Protein AF-A0A7Y1F6J4-F1 (afdb_monomer_lite)

pLDDT: mean 79.05, std 9.96, range [46.78, 90.19]

Secondary structure (DSSP, 8-state):
---SEEE-SSSEEEEEE-S-----HHHHHHHHHHHHHHHH-TTEEEEEEESSHHHHHHHHHHHHHTT--SEEEEE--

Radius of gyration: 11.6 Å; chains: 1; bounding box: 26×20×29 Å

Organism: Pseudomonas veronii (NCBI:txid76761)

Foldseek 3Di:
DDFPDWDCPQATEGEHEDQAQDPPPVSLVVLVVVLVVCVVPVRYAYEYEYQDPVRQVVVVVSCVVSVNPRHHYDYDD

Structure (mmCIF, N/CA/C/O backbone):
data_AF-A0A7Y1F6J4-F1
#
_entry.id   AF-A0A7Y1F6J4-F1
#
loop_
_atom_site.group_PDB
_atom_site.id
_atom_site.type_symbol
_atom_site.label_atom_id
_atom_site.label_alt_id
_atom_site.label_comp_id
_atom_site.label_asym_id
_atom_site.label_entity_id
_atom_site.label_seq_id
_atom_site.pdbx_PDB_ins_code
_atom_site.Cartn_x
_atom_site.Cartn_y
_atom_site.Cartn_z
_atom_site.occupancy
_atom_site.B_iso_or_equiv
_atom_site.auth_seq_id
_atom_site.auth_comp_id
_atom_site.auth_asym_id
_atom_site.auth_atom_id
_atom_site.pdbx_PDB_model_num
ATOM 1 N N . MET A 1 1 ? 5.116 11.231 -4.805 1.00 46.78 1 MET A N 1
ATOM 2 C CA . MET A 1 1 ? 5.424 10.035 -3.993 1.00 46.78 1 MET A CA 1
ATOM 3 C C . MET A 1 1 ? 6.884 9.722 -4.219 1.00 46.78 1 MET A C 1
ATOM 5 O O . MET A 1 1 ? 7.313 9.812 -5.361 1.00 46.78 1 MET A O 1
ATOM 9 N N . LYS A 1 2 ? 7.638 9.444 -3.159 1.00 49.72 2 LYS A N 1
ATOM 10 C CA . LYS A 1 2 ? 9.017 8.971 -3.263 1.00 49.72 2 LYS A CA 1
ATOM 11 C C . LYS A 1 2 ? 8.941 7.471 -2.990 1.00 49.72 2 LYS A C 1
ATOM 13 O O . LYS A 1 2 ? 8.449 7.105 -1.931 1.00 49.72 2 LYS A O 1
ATOM 18 N N . PHE A 1 3 ? 9.288 6.654 -3.976 1.00 61.06 3 PHE A N 1
ATOM 19 C CA . PHE A 1 3 ? 9.390 5.2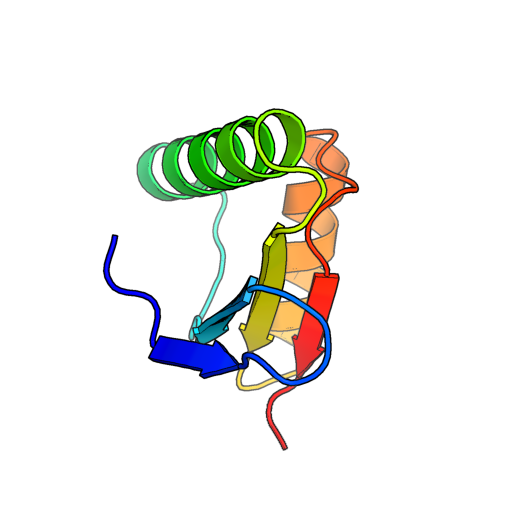08 -3.798 1.00 61.06 3 PHE A CA 1
ATOM 20 C C . PHE A 1 3 ? 10.783 4.908 -3.245 1.00 61.06 3 PHE A C 1
ATOM 22 O O . PHE A 1 3 ? 11.752 5.543 -3.666 1.00 61.06 3 PHE A O 1
ATOM 29 N N . ASP A 1 4 ? 10.861 4.010 -2.266 1.00 63.59 4 ASP A N 1
ATOM 30 C CA . ASP A 1 4 ? 12.104 3.683 -1.554 1.00 63.59 4 ASP A CA 1
ATOM 31 C C . ASP A 1 4 ? 13.055 2.858 -2.438 1.00 63.59 4 ASP A C 1
ATOM 33 O O . ASP A 1 4 ? 14.273 2.950 -2.309 1.00 63.59 4 ASP A O 1
ATOM 37 N N . GLY A 1 5 ? 12.498 2.100 -3.386 1.00 58.62 5 GLY A N 1
ATOM 38 C CA . GLY A 1 5 ? 13.244 1.367 -4.399 1.00 58.62 5 GLY A CA 1
ATOM 39 C C . GLY A 1 5 ? 12.508 1.336 -5.734 1.00 58.62 5 GLY A C 1
ATOM 40 O O . GLY A 1 5 ? 11.278 1.355 -5.791 1.00 58.62 5 GLY A O 1
ATOM 41 N N . ILE A 1 6 ? 13.271 1.290 -6.822 1.00 65.62 6 ILE A N 1
ATOM 42 C CA . ILE A 1 6 ? 12.765 0.997 -8.164 1.00 65.62 6 ILE A CA 1
ATOM 43 C C . ILE A 1 6 ? 13.613 -0.167 -8.674 1.00 65.62 6 ILE A C 1
ATOM 45 O O . ILE A 1 6 ? 14.808 0.002 -8.901 1.00 65.62 6 ILE A O 1
ATOM 49 N N . GLU A 1 7 ? 13.020 -1.353 -8.784 1.00 64.56 7 GLU A N 1
ATOM 50 C CA . GLU A 1 7 ? 13.660 -2.522 -9.391 1.00 64.56 7 GLU A CA 1
ATOM 51 C C . GLU A 1 7 ? 13.225 -2.618 -10.858 1.00 64.56 7 GLU A C 1
ATOM 53 O O . GLU A 1 7 ? 12.033 -2.672 -11.140 1.00 64.56 7 GLU A O 1
ATOM 58 N N . ASP A 1 8 ? 14.181 -2.663 -11.788 1.00 60.19 8 ASP A N 1
ATOM 59 C CA . ASP A 1 8 ? 13.929 -2.753 -13.238 1.00 60.19 8 ASP A CA 1
ATOM 60 C C . ASP A 1 8 ? 14.267 -4.148 -13.800 1.00 60.19 8 ASP A C 1
ATOM 62 O O . ASP A 1 8 ? 14.754 -4.307 -14.911 1.00 60.19 8 ASP A O 1
ATOM 66 N N . ILE A 1 9 ? 14.072 -5.204 -13.007 1.00 53.62 9 ILE A N 1
ATOM 67 C CA . ILE A 1 9 ? 14.567 -6.550 -13.357 1.00 53.62 9 ILE A CA 1
ATOM 68 C C . ILE A 1 9 ? 13.671 -7.247 -14.406 1.00 53.62 9 ILE A C 1
ATOM 70 O O . ILE A 1 9 ? 14.075 -8.237 -15.009 1.00 53.62 9 ILE A O 1
ATOM 74 N N . ASN A 1 10 ? 12.454 -6.746 -14.660 1.00 53.12 10 ASN A N 1
ATOM 75 C CA . ASN A 1 10 ? 11.556 -7.270 -15.706 1.00 53.12 10 ASN A CA 1
ATOM 76 C C . ASN A 1 10 ? 10.413 -6.283 -16.046 1.00 53.12 10 ASN A C 1
ATOM 78 O O . ASN A 1 10 ? 9.262 -6.677 -16.255 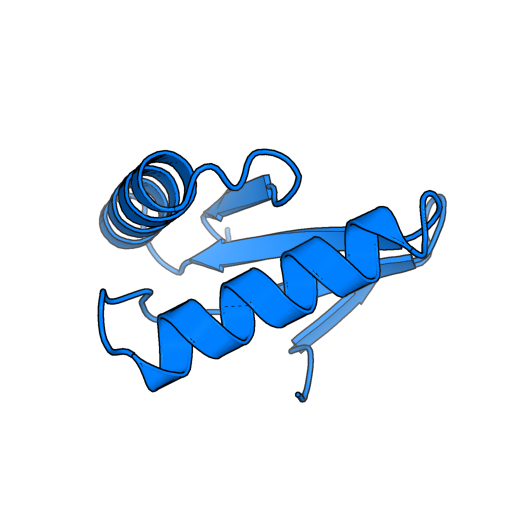1.00 53.12 10 ASN A O 1
ATOM 82 N N . GLY A 1 11 ? 10.723 -4.984 -16.015 1.00 63.81 11 GLY A N 1
ATOM 83 C CA . GLY A 1 11 ? 9.762 -3.877 -15.972 1.00 63.81 11 GLY A CA 1
ATOM 84 C C . GLY A 1 11 ? 9.869 -3.091 -14.663 1.00 63.81 11 GLY A C 1
ATOM 85 O O . GLY A 1 11 ? 10.534 -3.526 -13.722 1.00 63.81 11 GLY A O 1
ATOM 86 N N . ILE A 1 12 ? 9.195 -1.942 -14.596 1.00 73.69 12 ILE A N 1
ATOM 87 C CA . ILE A 1 12 ? 9.339 -0.992 -13.487 1.00 73.69 12 ILE A CA 1
ATOM 88 C C . ILE A 1 12 ? 8.604 -1.532 -12.256 1.00 73.69 12 ILE A C 1
ATOM 90 O O . ILE A 1 12 ? 7.384 -1.436 -12.139 1.00 73.69 12 ILE A O 1
ATOM 94 N N . THR A 1 13 ? 9.333 -2.084 -11.298 1.00 78.38 13 THR A N 1
ATOM 95 C CA . THR A 1 13 ? 8.781 -2.491 -10.006 1.00 78.38 13 THR A CA 1
ATOM 96 C C . THR A 1 13 ? 9.058 -1.405 -8.978 1.00 78.38 13 THR A C 1
ATOM 98 O O . THR A 1 13 ? 10.188 -1.190 -8.551 1.00 78.38 13 THR A O 1
ATOM 101 N N . LEU A 1 14 ? 8.009 -0.696 -8.582 1.00 79.88 14 LEU A N 1
ATOM 102 C CA . LEU A 1 14 ? 8.044 0.342 -7.567 1.00 79.88 14 LEU A CA 1
ATOM 103 C C . LEU A 1 14 ? 7.916 -0.298 -6.190 1.00 79.88 14 LEU A C 1
ATOM 105 O O . LEU A 1 14 ? 6.877 -0.864 -5.846 1.00 79.88 14 LEU A O 1
ATOM 109 N N . ILE A 1 15 ? 8.970 -0.191 -5.398 1.00 80.94 15 ILE A N 1
ATOM 110 C CA . ILE A 1 15 ? 9.024 -0.739 -4.052 1.00 80.94 15 ILE A CA 1
ATOM 111 C C . ILE A 1 15 ? 8.867 0.406 -3.074 1.00 80.94 15 ILE A C 1
ATOM 113 O O . ILE A 1 15 ? 9.651 1.357 -3.047 1.00 80.94 15 ILE A O 1
ATOM 117 N N . ASP A 1 16 ? 7.821 0.323 -2.271 1.00 78.56 16 ASP A N 1
ATOM 118 C CA . ASP A 1 16 ? 7.546 1.293 -1.227 1.00 78.56 16 ASP A CA 1
ATOM 119 C C . ASP A 1 16 ? 7.679 0.592 0.122 1.00 78.56 16 ASP A C 1
ATOM 121 O O . ASP A 1 16 ? 6.864 -0.261 0.487 1.00 78.56 16 ASP A O 1
ATOM 125 N N . ARG A 1 17 ? 8.745 0.929 0.849 1.00 79.12 17 ARG A N 1
ATOM 126 C CA . ARG A 1 17 ? 8.935 0.465 2.219 1.00 79.12 17 ARG A CA 1
ATOM 127 C C . ARG A 1 17 ? 8.059 1.300 3.132 1.00 79.12 17 ARG A C 1
ATOM 129 O O . ARG A 1 17 ? 8.321 2.478 3.375 1.00 79.12 17 ARG A O 1
ATOM 136 N N . LYS A 1 18 ? 7.018 0.677 3.669 1.00 72.75 18 LYS A N 1
ATOM 137 C CA . LYS A 1 18 ? 6.123 1.296 4.639 1.00 72.75 18 LYS A CA 1
ATOM 138 C C . LYS A 1 18 ? 6.364 0.685 6.002 1.00 72.75 18 LYS A C 1
ATOM 140 O O . LYS A 1 18 ? 6.279 -0.519 6.195 1.00 72.75 18 LYS A O 1
ATOM 145 N N . THR A 1 19 ? 6.580 1.536 6.993 1.00 70.75 19 THR A N 1
ATOM 146 C CA . THR A 1 19 ? 6.580 1.111 8.397 1.00 70.75 19 THR A CA 1
ATOM 147 C C . THR A 1 19 ? 5.201 0.621 8.833 1.00 70.75 19 THR A C 1
ATOM 149 O O . THR A 1 19 ? 5.106 -0.370 9.554 1.00 70.75 19 THR A O 1
ATOM 152 N N . ALA A 1 20 ? 4.132 1.272 8.362 1.00 72.88 20 ALA A N 1
ATOM 153 C CA . ALA A 1 20 ? 2.754 0.833 8.556 1.00 72.88 20 ALA A CA 1
ATOM 154 C C . ALA A 1 20 ? 1.815 1.389 7.473 1.00 72.88 20 ALA A C 1
ATOM 156 O O . ALA A 1 20 ? 1.975 2.525 7.008 1.00 72.88 20 ALA A O 1
ATOM 157 N N . LEU A 1 21 ? 0.799 0.597 7.115 1.00 75.31 21 LEU A N 1
ATOM 158 C CA . LEU A 1 21 ? -0.366 1.052 6.363 1.00 75.31 21 LEU A CA 1
ATOM 159 C C . LEU A 1 21 ? -1.561 1.131 7.313 1.00 75.31 21 LEU A C 1
ATOM 161 O O . LEU A 1 21 ? -1.830 0.224 8.099 1.00 75.31 21 LEU A O 1
ATOM 165 N N . THR A 1 22 ? -2.259 2.249 7.249 1.00 76.44 22 THR A N 1
ATOM 166 C CA . THR A 1 22 ? -3.421 2.576 8.064 1.00 76.44 22 THR A CA 1
ATOM 167 C C . THR A 1 22 ? -4.555 3.021 7.154 1.00 76.44 22 THR A C 1
ATOM 169 O O . THR A 1 22 ? -4.344 3.382 5.995 1.00 76.44 22 THR A O 1
ATOM 172 N N . THR A 1 23 ? -5.762 3.034 7.702 1.00 73.25 23 THR A N 1
ATOM 173 C CA . THR A 1 23 ? -6.981 3.457 7.012 1.00 73.25 23 THR A CA 1
ATOM 174 C C . THR A 1 23 ? -7.134 4.976 6.922 1.00 73.25 23 THR A C 1
ATOM 176 O O . THR A 1 23 ? -8.188 5.458 6.526 1.00 73.25 23 THR A O 1
ATOM 179 N N . PHE A 1 24 ? -6.099 5.758 7.263 1.00 79.25 24 PHE A N 1
ATOM 180 C CA . PHE A 1 24 ? -6.148 7.209 7.099 1.00 79.25 24 PHE A CA 1
ATOM 181 C C . PHE A 1 24 ? -6.385 7.578 5.630 1.00 79.25 24 PHE A C 1
ATOM 183 O O . PHE A 1 24 ? -5.663 7.106 4.747 1.00 79.25 24 PHE A O 1
ATOM 190 N N . ASP A 1 25 ? -7.311 8.506 5.378 1.00 78.94 25 ASP A N 1
ATOM 191 C CA . ASP A 1 25 ? -7.703 8.945 4.031 1.00 78.94 25 ASP A CA 1
ATOM 192 C C . ASP A 1 25 ? -6.513 9.292 3.136 1.00 78.94 25 ASP A C 1
ATOM 194 O O . ASP A 1 25 ? -6.463 8.910 1.969 1.00 78.94 25 ASP A O 1
ATOM 198 N N . LYS A 1 26 ? -5.496 9.966 3.689 1.00 77.69 26 LYS A N 1
ATOM 199 C CA . LYS A 1 26 ? -4.283 10.324 2.940 1.00 77.69 26 LYS A CA 1
ATOM 200 C C . LYS A 1 26 ? -3.526 9.097 2.432 1.00 77.69 26 LYS A C 1
ATOM 202 O O . LYS A 1 26 ? -3.008 9.126 1.315 1.00 77.69 26 LYS A O 1
ATOM 207 N N . GLN A 1 27 ? -3.439 8.039 3.239 1.00 80.19 27 GLN A N 1
ATOM 208 C CA . GLN A 1 27 ? -2.793 6.797 2.824 1.00 80.19 27 GLN A CA 1
ATOM 209 C C . GLN A 1 27 ? -3.669 6.048 1.823 1.00 80.19 27 GLN A C 1
ATOM 211 O O . GLN A 1 27 ? -3.157 5.683 0.768 1.00 80.19 27 GLN A O 1
ATOM 216 N N . ILE A 1 28 ? -4.973 5.922 2.072 1.00 82.50 28 ILE A N 1
ATOM 217 C CA . ILE A 1 28 ? -5.911 5.279 1.141 1.00 82.50 28 ILE A CA 1
ATOM 218 C C . ILE A 1 28 ? -5.878 5.944 -0.239 1.00 82.50 28 ILE A C 1
ATOM 220 O O . ILE A 1 28 ? -5.651 5.270 -1.243 1.00 82.50 28 ILE A O 1
ATOM 224 N N . GLN A 1 29 ? -5.977 7.274 -0.304 1.00 83.44 29 GLN A N 1
ATOM 225 C CA . GLN A 1 29 ? -5.864 8.024 -1.559 1.00 83.44 29 GLN A CA 1
ATOM 226 C C . GLN A 1 29 ? -4.504 7.836 -2.237 1.00 83.44 29 GLN A C 1
ATOM 228 O O . GLN A 1 29 ? -4.397 7.887 -3.463 1.00 83.44 29 GLN A O 1
ATOM 233 N N . SER A 1 30 ? -3.432 7.653 -1.464 1.00 80.38 30 SER A N 1
ATOM 234 C CA . SER A 1 30 ? -2.119 7.341 -2.025 1.00 80.38 30 SER A CA 1
ATOM 235 C C . SER A 1 30 ? -2.125 5.959 -2.677 1.00 80.38 30 SER A C 1
ATOM 237 O O . SER A 1 30 ? -1.691 5.828 -3.817 1.00 80.38 30 SER A O 1
ATOM 239 N N . VAL A 1 31 ? -2.662 4.946 -1.997 1.00 82.69 31 VAL A N 1
ATOM 240 C CA . VAL A 1 31 ? -2.733 3.568 -2.499 1.00 82.69 31 VAL A CA 1
ATOM 241 C C . VAL A 1 31 ? -3.649 3.466 -3.721 1.00 82.69 31 VAL A C 1
ATOM 243 O O . VAL A 1 31 ? -3.271 2.847 -4.713 1.00 82.69 31 VAL A O 1
ATOM 246 N N . GLN A 1 32 ? -4.801 4.139 -3.714 1.00 85.38 32 GLN A N 1
ATOM 247 C CA . GLN A 1 32 ? -5.691 4.215 -4.876 1.00 85.38 32 GLN A CA 1
ATOM 248 C C . GLN A 1 32 ? -5.010 4.883 -6.076 1.00 85.38 32 GLN A C 1
ATOM 250 O O . GLN A 1 32 ? -5.123 4.386 -7.196 1.00 85.38 32 GLN A O 1
ATOM 255 N N . ARG A 1 33 ? -4.247 5.965 -5.859 1.00 84.31 33 ARG A N 1
ATOM 256 C CA . ARG A 1 33 ? -3.459 6.602 -6.928 1.00 84.31 33 ARG A CA 1
ATOM 257 C C . ARG A 1 33 ? -2.394 5.671 -7.494 1.00 84.31 33 ARG A C 1
ATOM 259 O O . ARG A 1 33 ? -2.244 5.618 -8.710 1.00 84.31 33 ARG A O 1
ATOM 266 N N . VAL A 1 34 ? -1.692 4.922 -6.640 1.00 81.81 34 VAL A N 1
ATOM 267 C CA . VAL A 1 34 ? -0.746 3.890 -7.093 1.00 81.81 34 VAL A CA 1
ATOM 268 C C . VAL A 1 34 ? -1.483 2.835 -7.911 1.00 81.81 34 VAL A C 1
ATOM 270 O O . VAL A 1 34 ? -1.105 2.584 -9.047 1.00 81.81 34 VAL A O 1
ATOM 273 N N . SER A 1 35 ? -2.583 2.283 -7.398 1.00 83.56 35 SER A N 1
ATOM 274 C CA . SER A 1 35 ? -3.386 1.289 -8.114 1.00 83.56 35 SER A CA 1
ATOM 275 C C . SER A 1 35 ? -3.852 1.792 -9.486 1.00 83.56 35 SER A C 1
ATOM 277 O O . SER A 1 35 ? -3.741 1.064 -10.473 1.00 83.56 35 SER A O 1
ATOM 279 N N . ALA A 1 36 ? -4.325 3.036 -9.580 1.00 85.75 36 ALA A N 1
ATOM 280 C CA . ALA A 1 36 ? -4.722 3.648 -10.844 1.00 85.75 36 ALA A CA 1
ATOM 281 C C . ALA A 1 36 ? -3.532 3.805 -11.804 1.00 85.75 36 ALA A C 1
ATOM 283 O O . ALA A 1 36 ? -3.653 3.469 -12.981 1.00 85.75 36 ALA A O 1
ATOM 284 N N . ALA A 1 37 ? -2.372 4.241 -11.305 1.00 82.50 37 ALA A N 1
ATOM 285 C CA . ALA A 1 37 ? -1.155 4.352 -12.104 1.00 82.50 37 ALA A CA 1
ATOM 286 C C . ALA A 1 37 ? -0.686 2.986 -12.634 1.00 82.50 37 ALA A C 1
ATOM 288 O O . ALA A 1 37 ? -0.323 2.887 -13.802 1.00 82.50 37 ALA A O 1
ATOM 289 N N . LEU A 1 38 ? -0.764 1.923 -11.827 1.00 82.75 38 LEU A N 1
ATOM 290 C CA . LEU A 1 38 ? -0.444 0.554 -12.252 1.00 82.75 38 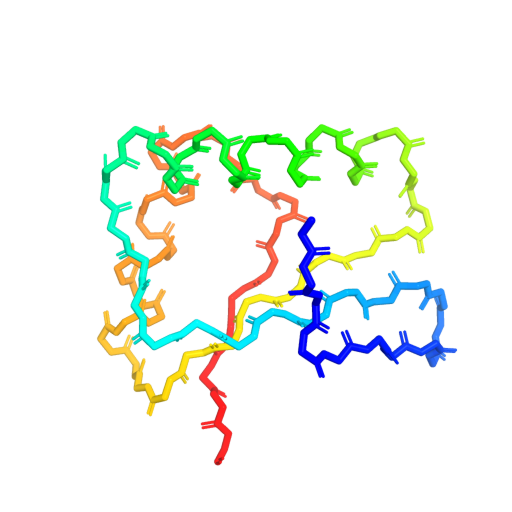LEU A CA 1
ATOM 291 C C . LEU A 1 38 ? -1.430 0.032 -13.302 1.00 82.75 38 LEU A C 1
ATOM 293 O O . LEU A 1 38 ? -1.032 -0.647 -14.239 1.00 82.75 38 LEU A O 1
ATOM 297 N N . LYS A 1 39 ? -2.723 0.366 -13.184 1.00 82.25 39 LYS A N 1
ATOM 298 C CA . LYS A 1 39 ? -3.718 0.018 -14.214 1.00 82.25 39 LYS A CA 1
ATOM 299 C C . LYS A 1 39 ? -3.441 0.727 -15.541 1.00 82.25 39 LYS A C 1
ATOM 301 O O . LYS A 1 39 ? -3.658 0.136 -16.591 1.00 82.25 39 LYS A O 1
ATOM 306 N N . GLN A 1 40 ? -2.971 1.974 -15.494 1.00 82.06 40 GLN A N 1
ATOM 307 C CA . GLN A 1 40 ? -2.578 2.729 -16.690 1.00 82.06 40 GLN A CA 1
ATOM 308 C C . GLN A 1 40 ? -1.245 2.251 -17.278 1.00 82.06 40 GLN A C 1
ATOM 310 O O . GLN A 1 40 ? -1.022 2.400 -18.475 1.00 82.06 40 GLN A O 1
ATOM 315 N N . ASN A 1 41 ? -0.374 1.666 -16.454 1.00 78.75 41 ASN A N 1
ATOM 316 C CA . ASN A 1 41 ? 0.951 1.215 -16.854 1.00 78.75 41 ASN A CA 1
ATOM 317 C C . ASN A 1 41 ? 1.102 -0.287 -16.568 1.00 78.75 41 ASN A C 1
ATOM 319 O O . ASN A 1 41 ? 1.670 -0.655 -15.541 1.00 78.75 41 ASN A O 1
ATOM 323 N N . PRO A 1 42 ? 0.641 -1.174 -17.470 1.00 71.75 42 PRO A N 1
ATOM 324 C CA . PRO A 1 42 ? 0.675 -2.623 -17.245 1.00 71.75 42 PRO A CA 1
ATOM 325 C C . PRO A 1 42 ? 2.094 -3.208 -17.10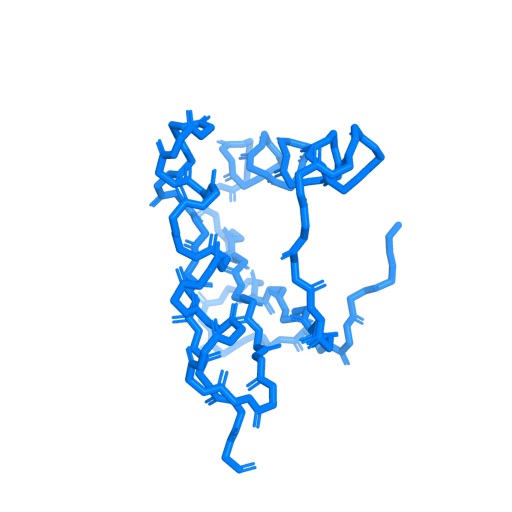7 1.00 71.75 42 PRO A C 1
ATOM 327 O O . PRO A 1 42 ? 2.249 -4.322 -16.614 1.00 71.75 42 PRO A O 1
ATOM 330 N N . GLY A 1 43 ? 3.131 -2.466 -17.516 1.00 75.75 43 GLY A N 1
ATOM 331 C CA . GLY A 1 43 ? 4.541 -2.814 -17.296 1.00 75.75 43 GLY A CA 1
ATOM 332 C C . GLY A 1 43 ? 5.103 -2.384 -15.935 1.00 75.75 43 GLY A C 1
ATOM 333 O O . GLY A 1 43 ? 6.268 -2.654 -15.655 1.00 75.75 43 GLY A O 1
ATOM 334 N N . VAL A 1 44 ? 4.303 -1.705 -15.105 1.00 79.81 44 VAL A N 1
ATOM 335 C CA . VAL A 1 44 ? 4.696 -1.234 -13.774 1.00 79.81 44 VAL A CA 1
ATOM 336 C C . VAL A 1 44 ? 4.024 -2.110 -12.719 1.00 79.81 44 VAL A C 1
ATOM 338 O O . VAL A 1 44 ? 2.826 -2.382 -12.792 1.00 79.81 44 VAL A O 1
ATOM 341 N N . LYS A 1 45 ? 4.777 -2.537 -11.708 1.00 82.19 45 LYS A N 1
ATOM 342 C CA . LYS A 1 45 ? 4.268 -3.272 -10.539 1.00 82.19 45 LYS A CA 1
ATOM 343 C C . LYS A 1 45 ? 4.555 -2.469 -9.279 1.00 82.19 45 LYS A C 1
ATOM 345 O O . LYS A 1 45 ? 5.591 -1.824 -9.211 1.00 82.19 45 LYS A O 1
ATOM 350 N N . ALA A 1 46 ? 3.674 -2.507 -8.281 1.00 83.12 46 ALA A N 1
ATOM 351 C CA . ALA A 1 46 ? 3.992 -1.959 -6.963 1.00 83.12 46 ALA A CA 1
ATOM 352 C C . ALA A 1 46 ? 4.081 -3.071 -5.927 1.00 83.12 46 ALA A C 1
ATOM 354 O O . ALA A 1 46 ? 3.210 -3.943 -5.862 1.00 83.12 46 ALA A O 1
ATOM 355 N N . VAL A 1 47 ? 5.121 -2.999 -5.108 1.00 86.06 47 VAL A N 1
ATOM 356 C CA . VAL A 1 47 ? 5.346 -3.892 -3.978 1.00 86.06 47 VAL A CA 1
ATOM 357 C C . VAL A 1 47 ? 5.458 -3.042 -2.722 1.00 86.06 47 VAL A C 1
ATOM 359 O O . VAL A 1 47 ? 6.280 -2.130 -2.651 1.00 86.06 47 VAL A O 1
ATOM 362 N N . PHE A 1 48 ? 4.624 -3.329 -1.731 1.00 86.31 48 PHE A N 1
ATOM 363 C CA . PHE A 1 48 ? 4.732 -2.735 -0.409 1.00 86.31 48 PHE A CA 1
ATOM 364 C C . PHE A 1 48 ? 5.506 -3.662 0.512 1.00 86.31 48 PHE A C 1
ATOM 366 O O . PHE A 1 48 ? 5.115 -4.809 0.733 1.00 86.31 48 PHE A O 1
ATOM 373 N N . GLU A 1 49 ? 6.607 -3.144 1.039 1.00 87.19 49 GLU A N 1
ATOM 374 C CA . GLU A 1 49 ? 7.459 -3.842 1.988 1.00 87.19 49 GLU A CA 1
ATOM 375 C C . GLU A 1 49 ? 7.198 -3.336 3.398 1.00 87.19 49 GLU A C 1
ATOM 377 O O . GLU A 1 49 ? 7.236 -2.131 3.646 1.00 87.19 49 GLU A O 1
ATOM 382 N N . PHE A 1 50 ? 6.968 -4.263 4.324 1.00 86.69 50 PHE A N 1
ATOM 383 C CA . PHE A 1 50 ? 6.729 -3.948 5.729 1.00 86.69 50 PHE A CA 1
ATOM 384 C C . PHE A 1 50 ? 7.792 -4.569 6.630 1.00 86.69 50 PHE A C 1
ATOM 386 O O . PHE A 1 50 ? 8.230 -5.683 6.362 1.00 86.69 50 PHE A O 1
ATOM 393 N N . PRO A 1 51 ? 8.169 -3.918 7.742 1.00 84.81 51 PRO A N 1
ATOM 394 C CA . PRO A 1 51 ? 9.194 -4.438 8.649 1.00 84.81 51 PRO A CA 1
ATOM 395 C C . PRO A 1 51 ? 8.729 -5.652 9.467 1.00 84.81 51 PRO A C 1
ATOM 397 O O . PRO A 1 51 ? 9.522 -6.261 10.173 1.00 84.81 51 PRO A O 1
ATOM 400 N N . ASN A 1 52 ? 7.431 -5.969 9.464 1.00 88.50 52 ASN A N 1
ATOM 401 C CA . ASN A 1 52 ? 6.883 -7.095 10.209 1.00 88.50 52 ASN A CA 1
ATOM 402 C C . ASN A 1 52 ? 5.628 -7.659 9.533 1.00 88.50 52 ASN A C 1
ATOM 404 O O . ASN A 1 52 ? 4.914 -6.950 8.820 1.00 88.50 52 ASN A O 1
ATOM 408 N N . GLN A 1 53 ? 5.330 -8.926 9.833 1.00 87.25 53 GLN A N 1
ATOM 409 C CA . GLN A 1 53 ? 4.163 -9.627 9.297 1.00 87.25 53 GLN A CA 1
ATOM 410 C C . GLN A 1 53 ? 2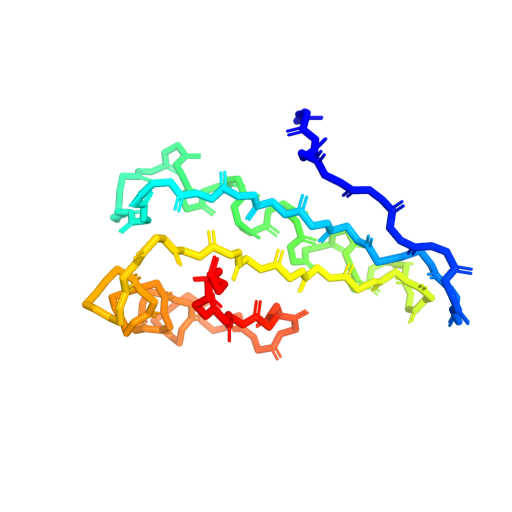.842 -8.958 9.701 1.00 87.25 53 GLN A C 1
ATOM 412 O O . GLN A 1 53 ? 1.956 -8.831 8.872 1.00 87.25 53 GLN A O 1
ATOM 417 N N . LYS A 1 54 ? 2.718 -8.429 10.929 1.00 88.06 54 LYS A N 1
ATOM 418 C CA . LYS A 1 54 ? 1.480 -7.759 11.380 1.00 88.06 54 LYS A CA 1
ATOM 419 C C . LYS A 1 54 ? 1.121 -6.541 10.521 1.00 88.06 54 LYS A C 1
ATOM 421 O O . LYS A 1 54 ? -0.050 -6.305 10.242 1.00 88.06 54 LYS A O 1
ATOM 426 N N . ALA A 1 55 ? 2.116 -5.755 10.124 1.00 85.50 55 ALA A N 1
ATOM 427 C CA . ALA A 1 55 ? 1.940 -4.595 9.264 1.00 85.50 55 ALA A CA 1
ATOM 428 C C . ALA A 1 55 ? 1.641 -5.017 7.818 1.00 85.50 55 ALA A C 1
ATOM 430 O O . ALA A 1 55 ? 0.799 -4.387 7.183 1.00 85.50 55 ALA A O 1
ATOM 431 N N . ALA A 1 56 ? 2.260 -6.100 7.337 1.00 87.75 56 ALA A N 1
ATOM 432 C CA . ALA A 1 56 ? 1.956 -6.692 6.034 1.00 87.75 56 ALA A CA 1
ATOM 433 C C . ALA A 1 56 ? 0.519 -7.240 5.959 1.00 87.75 56 ALA A C 1
ATOM 435 O O . ALA A 1 56 ? -0.208 -6.918 5.021 1.00 87.75 56 ALA A O 1
ATOM 436 N N . ASP A 1 57 ? 0.077 -8.000 6.962 1.00 89.81 57 ASP A N 1
ATOM 437 C CA . ASP A 1 57 ? -1.300 -8.494 7.072 1.00 89.81 57 ASP A CA 1
ATOM 438 C C . ASP A 1 57 ? -2.294 -7.337 7.101 1.00 89.81 57 ASP A C 1
ATOM 440 O O . ASP A 1 57 ? -3.220 -7.290 6.296 1.00 89.81 57 ASP A O 1
ATOM 444 N N . ARG A 1 58 ? -2.051 -6.333 7.953 1.00 87.94 58 ARG A N 1
ATOM 445 C CA . ARG A 1 58 ? -2.925 -5.156 8.038 1.00 87.94 58 ARG A CA 1
ATOM 446 C C . ARG A 1 58 ? -2.991 -4.384 6.724 1.00 87.94 58 ARG A C 1
ATOM 448 O O . ARG A 1 58 ? -4.051 -3.892 6.354 1.00 87.94 58 ARG A O 1
ATOM 455 N N . ALA A 1 59 ? -1.873 -4.267 6.016 1.00 86.25 59 ALA A N 1
ATOM 456 C CA . ALA A 1 59 ? -1.855 -3.630 4.711 1.00 86.25 59 ALA A CA 1
ATOM 457 C C . ALA A 1 59 ? -2.619 -4.437 3.660 1.00 86.25 59 ALA A C 1
ATOM 459 O O . ALA A 1 59 ? -3.325 -3.850 2.845 1.00 86.25 59 ALA A O 1
ATOM 460 N N . THR A 1 60 ? -2.495 -5.762 3.699 1.00 88.00 60 THR A N 1
ATOM 461 C CA . THR A 1 60 ? -3.235 -6.675 2.823 1.00 88.00 60 THR A CA 1
ATOM 462 C C . THR A 1 60 ? -4.736 -6.542 3.050 1.00 88.00 60 THR A C 1
ATOM 464 O O . THR A 1 60 ? -5.475 -6.399 2.081 1.00 88.00 60 THR A O 1
ATOM 467 N N . ASP A 1 61 ? -5.173 -6.493 4.308 1.00 90.19 61 ASP A N 1
ATOM 468 C CA . ASP A 1 61 ? -6.580 -6.313 4.677 1.00 90.19 61 ASP A CA 1
ATOM 469 C C . ASP A 1 61 ? -7.140 -5.007 4.092 1.00 90.19 61 ASP A C 1
ATOM 471 O O . ASP A 1 61 ? -8.095 -5.026 3.320 1.00 90.19 61 ASP A O 1
ATOM 475 N N . ILE A 1 62 ? -6.431 -3.891 4.304 1.00 87.44 62 ILE A N 1
ATOM 476 C CA . ILE A 1 62 ? -6.796 -2.577 3.751 1.00 87.44 62 ILE A CA 1
ATOM 477 C C . ILE A 1 62 ? -6.850 -2.607 2.218 1.00 87.44 62 ILE A C 1
ATOM 479 O O . ILE A 1 62 ? -7.746 -2.026 1.608 1.00 87.44 62 ILE A O 1
ATOM 483 N N . LEU A 1 63 ? -5.886 -3.254 1.558 1.00 86.56 63 LEU A N 1
ATOM 484 C CA . LEU A 1 63 ? -5.886 -3.373 0.099 1.00 86.56 63 LEU A CA 1
ATOM 485 C C . LEU A 1 63 ? -7.115 -4.142 -0.393 1.00 86.56 63 LEU A C 1
ATOM 487 O O . LEU A 1 63 ? -7.754 -3.715 -1.356 1.00 86.56 63 LEU A O 1
ATOM 491 N N . VAL A 1 64 ? -7.478 -5.230 0.287 1.00 88.31 64 VAL A N 1
ATOM 492 C CA . VAL A 1 64 ? -8.678 -6.016 -0.013 1.00 88.31 64 VAL A CA 1
ATOM 493 C C . VAL A 1 64 ? -9.946 -5.191 0.219 1.00 88.31 64 VAL A C 1
ATOM 495 O O . VAL A 1 64 ? -10.797 -5.160 -0.674 1.00 88.31 64 VAL A O 1
ATOM 498 N N . GLU A 1 65 ? -10.044 -4.465 1.338 1.00 88.31 65 GLU A N 1
ATOM 499 C CA . GLU A 1 65 ? -11.152 -3.544 1.640 1.00 88.31 65 GLU A CA 1
ATOM 500 C C . GLU A 1 65 ? -11.320 -2.478 0.550 1.00 88.31 65 GLU A C 1
ATOM 502 O O . GLU A 1 65 ? -12.434 -2.160 0.137 1.00 88.31 65 GLU A O 1
ATOM 507 N N . GLN A 1 66 ? -10.210 -1.956 0.024 1.00 83.69 66 GLN A N 1
ATOM 508 C CA . GLN A 1 66 ? -10.207 -0.965 -1.054 1.00 83.69 66 GLN A CA 1
ATOM 509 C C . GLN A 1 66 ? -10.400 -1.569 -2.455 1.00 83.69 66 GLN A C 1
ATOM 511 O O . GLN A 1 66 ? -10.370 -0.841 -3.448 1.00 83.69 66 GLN A O 1
ATOM 516 N N . ASN A 1 67 ? -10.593 -2.888 -2.560 1.00 86.19 67 ASN A N 1
ATOM 517 C CA . ASN A 1 67 ? -10.685 -3.625 -3.822 1.00 86.19 67 ASN A CA 1
ATOM 518 C C . ASN A 1 67 ? -9.421 -3.509 -4.704 1.00 86.19 67 ASN A C 1
ATOM 520 O O . ASN A 1 67 ? -9.465 -3.591 -5.934 1.00 86.19 67 ASN A O 1
ATOM 524 N N . ILE A 1 68 ? -8.263 -3.329 -4.074 1.00 85.25 68 ILE A N 1
ATOM 525 C CA . ILE A 1 68 ? -6.964 -3.165 -4.721 1.00 85.25 68 ILE A CA 1
ATOM 526 C C . ILE A 1 68 ? -6.249 -4.514 -4.723 1.00 85.25 68 ILE A C 1
ATOM 528 O O . ILE A 1 68 ? -5.731 -4.969 -3.711 1.00 85.25 68 ILE A O 1
ATOM 532 N N . ARG A 1 69 ? -6.212 -5.162 -5.890 1.00 82.44 69 ARG A N 1
ATOM 533 C CA . ARG A 1 69 ? -5.581 -6.485 -6.088 1.00 82.44 69 ARG A CA 1
ATOM 534 C C . ARG A 1 69 ? -4.323 -6.448 -6.955 1.00 82.44 69 ARG A C 1
ATOM 536 O O . ARG A 1 69 ? -3.744 -7.480 -7.261 1.00 82.44 69 ARG A O 1
ATOM 543 N N . ASN A 1 70 ? -3.931 -5.259 -7.394 1.00 85.00 70 ASN A N 1
ATOM 544 C CA . ASN A 1 70 ? -2.801 -5.029 -8.291 1.00 85.00 70 ASN A CA 1
ATOM 545 C C . ASN A 1 70 ? -1.540 -4.538 -7.564 1.00 85.00 70 ASN A C 1
ATOM 547 O O . ASN A 1 70 ? -0.590 -4.127 -8.221 1.00 85.00 70 ASN A O 1
ATOM 551 N N . ILE A 1 71 ? -1.536 -4.560 -6.231 1.00 85.50 71 ILE A N 1
ATOM 552 C CA . ILE A 1 71 ? -0.383 -4.218 -5.397 1.00 85.50 71 ILE A CA 1
ATOM 553 C C . ILE A 1 71 ? -0.004 -5.461 -4.601 1.00 85.50 71 ILE A C 1
ATOM 555 O O . ILE A 1 71 ? -0.856 -6.052 -3.939 1.00 85.50 71 ILE A O 1
ATOM 559 N N . SER A 1 72 ? 1.267 -5.841 -4.661 1.00 85.88 72 SER A N 1
ATOM 560 C CA . SER A 1 72 ? 1.796 -6.954 -3.875 1.00 85.88 72 SER A CA 1
ATOM 561 C C . SER A 1 72 ? 2.271 -6.459 -2.514 1.00 85.88 72 SER A C 1
ATOM 563 O O . SER A 1 72 ? 2.820 -5.365 -2.406 1.00 85.88 72 SER A O 1
ATOM 565 N N . VAL A 1 73 ? 2.113 -7.276 -1.478 1.00 88.12 73 VAL A N 1
ATOM 566 C CA . VAL A 1 73 ? 2.608 -6.986 -0.127 1.00 88.12 73 VAL A CA 1
ATOM 567 C C . VAL A 1 73 ? 3.600 -8.067 0.285 1.00 88.12 73 VAL A C 1
ATOM 569 O O . VAL A 1 73 ? 3.327 -9.250 0.091 1.00 88.12 73 VAL A O 1
ATOM 572 N N . ARG A 1 74 ? 4.747 -7.673 0.848 1.00 87.50 74 ARG A N 1
ATOM 573 C CA . ARG A 1 74 ? 5.729 -8.598 1.432 1.00 87.50 74 ARG A CA 1
ATOM 574 C C . ARG A 1 74 ? 6.356 -8.027 2.703 1.00 87.50 74 ARG A C 1
ATOM 576 O O . ARG A 1 74 ? 6.328 -6.820 2.941 1.00 87.50 74 ARG A O 1
ATOM 583 N N . VAL A 1 75 ? 6.926 -8.901 3.522 1.00 86.81 75 VAL A N 1
ATOM 584 C CA . VAL A 1 75 ? 7.735 -8.497 4.676 1.00 86.81 75 VAL A CA 1
ATOM 585 C C . VAL A 1 75 ? 9.171 -8.289 4.198 1.00 86.81 75 VAL A C 1
ATOM 587 O O . VAL A 1 75 ? 9.699 -9.132 3.474 1.00 86.81 75 VAL A O 1
ATOM 590 N N . ALA A 1 76 ? 9.766 -7.151 4.550 1.00 80.31 76 ALA A N 1
ATOM 591 C CA . ALA A 1 76 ? 11.177 -6.889 4.309 1.00 80.31 76 ALA A CA 1
ATOM 592 C C . ALA A 1 76 ? 12.019 -7.876 5.145 1.00 80.31 76 ALA A C 1
ATOM 594 O O . ALA A 1 76 ? 11.700 -8.053 6.325 1.00 80.31 76 ALA A O 1
ATOM 595 N N . PRO A 1 77 ? 13.028 -8.535 4.549 1.00 70.12 77 PRO A N 1
ATOM 596 C CA . PRO A 1 77 ? 13.913 -9.452 5.265 1.00 70.12 77 PRO A CA 1
ATOM 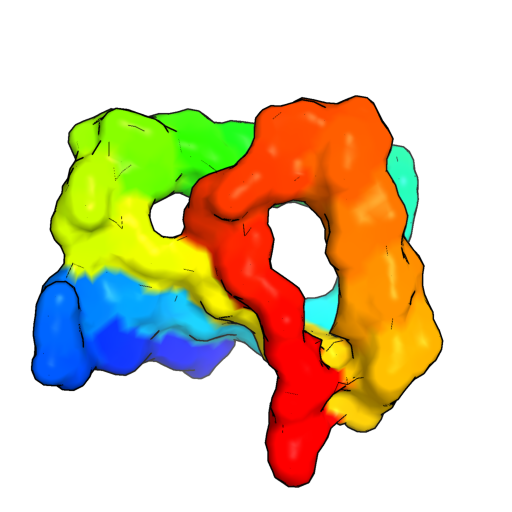597 C C . PRO A 1 77 ? 14.830 -8.739 6.266 1.00 70.12 77 PRO A C 1
ATOM 599 O O . PRO A 1 77 ? 15.111 -7.530 6.077 1.00 70.12 77 PRO A O 1
#

Sequence (77 aa):
MKFDGIEDINGITLIDRKTALTTFDKQIQSVQRVSAALKQNPGVKAVFEFPNQKAADRATDILVEQNIRNISVRVAP